Protein AF-A0A1I6AU37-F1 (afdb_monomer_lite)

Sequence (77 aa):
MKLVSLLSGRGFVMYNKELAHKVSVNGAIIFGQLCSSYESFGSKEMLTIRDGKEYFFLTAETLEEETALTYKQQKWG

Foldseek 3Di:
DDPVVCVPPQNDQDFDPVVCVVQNPLRRSLVVVVVVVVVVCVVVVNWDADPNDTDDDDDQVRSCVRRVQHPVSNVVD

Radius of gyration: 14.49 Å; chains: 1; bounding box: 49×26×30 Å

Structure (mmCIF, N/CA/C/O backbone):
data_AF-A0A1I6AU37-F1
#
_entry.id   AF-A0A1I6AU37-F1
#
loop_
_atom_site.group_PDB
_atom_site.id
_atom_site.type_symbol
_atom_site.label_atom_id
_atom_site.label_alt_id
_atom_site.label_comp_id
_atom_site.label_asym_id
_atom_site.label_entity_id
_atom_site.label_seq_id
_atom_site.pdbx_PDB_ins_code
_atom_site.Cartn_x
_atom_site.Cartn_y
_atom_site.Cartn_z
_atom_site.occupancy
_atom_site.B_iso_or_equiv
_atom_site.auth_seq_id
_atom_site.auth_comp_id
_atom_site.auth_asym_id
_atom_site.auth_atom_id
_atom_site.pdbx_PDB_model_num
ATOM 1 N N . MET A 1 1 ? 25.421 6.853 5.425 1.00 57.44 1 MET A N 1
ATOM 2 C CA . MET A 1 1 ? 24.491 5.759 5.792 1.00 57.44 1 MET A CA 1
ATOM 3 C C . MET A 1 1 ? 25.252 4.438 5.736 1.00 57.44 1 MET A C 1
ATOM 5 O O . MET A 1 1 ? 25.991 4.254 4.779 1.00 57.44 1 MET A O 1
ATOM 9 N N . LYS A 1 2 ? 25.163 3.550 6.738 1.00 68.38 2 LYS A N 1
ATOM 10 C CA . LYS A 1 2 ? 25.833 2.233 6.677 1.00 68.38 2 LYS A CA 1
ATOM 11 C C . LYS A 1 2 ? 24.900 1.239 5.983 1.00 68.38 2 LYS A C 1
ATOM 13 O O . LYS A 1 2 ? 23.780 1.091 6.436 1.00 68.38 2 LYS A O 1
ATOM 18 N N . LEU A 1 3 ? 25.347 0.530 4.943 1.00 69.50 3 LEU A N 1
ATOM 19 C CA . LEU A 1 3 ? 24.514 -0.427 4.185 1.00 69.50 3 LEU A CA 1
ATOM 20 C C . LEU A 1 3 ? 23.778 -1.438 5.088 1.00 69.50 3 LEU A C 1
ATOM 22 O O . LEU A 1 3 ? 22.622 -1.766 4.861 1.00 69.50 3 LEU A O 1
ATOM 26 N N . VAL A 1 4 ? 24.433 -1.871 6.168 1.00 71.12 4 VAL A N 1
ATOM 27 C CA . VAL A 1 4 ? 23.885 -2.805 7.164 1.00 71.12 4 VAL A CA 1
ATOM 28 C C . VAL A 1 4 ? 22.639 -2.251 7.875 1.00 71.12 4 VAL A C 1
ATOM 30 O O . VAL A 1 4 ? 21.782 -3.026 8.285 1.00 71.12 4 VAL A O 1
ATOM 33 N N . SER A 1 5 ? 22.474 -0.925 7.986 1.00 66.81 5 SER A N 1
ATOM 34 C CA . SER A 1 5 ? 21.272 -0.342 8.602 1.00 66.81 5 SER A CA 1
ATOM 35 C C . SER A 1 5 ? 20.009 -0.540 7.756 1.00 66.81 5 SER A C 1
ATOM 37 O O . SER A 1 5 ? 18.916 -0.547 8.320 1.00 66.81 5 SER A O 1
ATOM 39 N N . LEU A 1 6 ? 20.149 -0.754 6.440 1.00 63.56 6 LEU A N 1
ATOM 40 C CA . LEU A 1 6 ? 19.037 -1.073 5.531 1.00 63.56 6 LEU A CA 1
ATOM 41 C C . LEU A 1 6 ? 18.502 -2.498 5.725 1.00 63.56 6 LEU A C 1
ATOM 43 O O . LEU A 1 6 ? 17.365 -2.775 5.370 1.00 63.56 6 LEU A O 1
ATOM 47 N N . LEU A 1 7 ? 19.307 -3.391 6.306 1.00 63.31 7 LEU A N 1
ATOM 48 C CA . LEU A 1 7 ? 18.941 -4.789 6.549 1.00 63.31 7 LEU A CA 1
ATOM 49 C C . LEU A 1 7 ? 18.245 -5.000 7.903 1.00 63.31 7 LEU A C 1
ATOM 51 O O . LEU A 1 7 ? 17.799 -6.108 8.194 1.00 63.31 7 LEU A O 1
ATOM 55 N N . SER A 1 8 ? 18.143 -3.962 8.745 1.00 56.06 8 SER A N 1
ATOM 56 C CA . SER A 1 8 ? 17.269 -4.021 9.922 1.00 56.06 8 SER A CA 1
ATOM 57 C C . SER A 1 8 ? 15.820 -4.156 9.444 1.00 56.06 8 SER A C 1
ATOM 59 O O . SER A 1 8 ? 15.461 -3.526 8.455 1.00 56.06 8 SER A O 1
ATOM 61 N N . GLY A 1 9 ? 14.990 -4.975 10.103 1.00 51.44 9 GLY A N 1
ATOM 62 C CA . GLY A 1 9 ? 13.666 -5.434 9.628 1.00 51.44 9 GLY A CA 1
ATOM 63 C C . GLY A 1 9 ? 12.605 -4.371 9.282 1.00 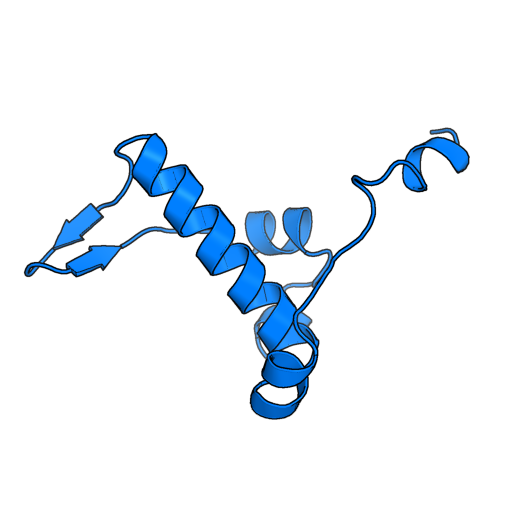51.44 9 GLY A C 1
ATOM 64 O O . GLY A 1 9 ? 11.461 -4.721 9.036 1.00 51.44 9 GLY A O 1
ATOM 65 N N . ARG A 1 10 ? 12.983 -3.090 9.254 1.00 59.50 10 ARG A N 1
ATOM 66 C CA . ARG A 1 10 ? 12.227 -1.940 8.748 1.00 59.50 10 ARG A CA 1
ATOM 67 C C . ARG A 1 10 ? 12.456 -1.654 7.253 1.00 59.50 10 ARG A C 1
ATOM 69 O O . ARG A 1 10 ? 11.807 -0.772 6.719 1.00 59.50 10 ARG A O 1
ATOM 76 N N . GLY A 1 11 ? 13.390 -2.344 6.591 1.00 67.19 11 GLY A N 1
ATOM 77 C CA . GLY A 1 11 ? 13.736 -2.115 5.178 1.00 67.19 11 GLY A CA 1
ATOM 78 C C . GLY A 1 11 ? 13.018 -3.011 4.162 1.00 67.19 11 GLY A C 1
ATOM 79 O O . GLY A 1 11 ? 13.421 -3.040 3.002 1.00 67.19 11 GLY A O 1
ATOM 80 N N . PHE A 1 12 ? 12.011 -3.784 4.581 1.00 81.06 12 PHE A N 1
ATOM 81 C CA . PHE A 1 12 ? 11.355 -4.779 3.729 1.00 81.06 12 PHE A CA 1
ATOM 82 C C . PHE A 1 12 ? 9.854 -4.541 3.637 1.00 81.06 12 PHE A C 1
ATOM 84 O O . PHE A 1 12 ? 9.194 -4.284 4.640 1.00 81.06 12 PHE A O 1
ATOM 91 N N . VAL A 1 13 ? 9.314 -4.738 2.437 1.00 82.50 13 VAL A N 1
ATOM 92 C CA . VAL A 1 13 ? 7.874 -4.767 2.194 1.00 82.50 13 VAL A CA 1
ATOM 93 C C . VAL A 1 13 ? 7.410 -6.221 2.187 1.00 82.50 13 VAL A C 1
ATOM 95 O O . VAL A 1 13 ? 7.826 -7.015 1.341 1.00 82.50 13 VAL A O 1
ATOM 98 N N . MET A 1 14 ? 6.546 -6.579 3.136 1.00 84.12 14 MET A N 1
ATOM 99 C CA . MET A 1 14 ? 5.889 -7.886 3.173 1.00 84.12 14 MET A CA 1
ATOM 100 C C . MET A 1 14 ? 4.491 -7.781 2.566 1.00 84.12 14 MET A C 1
ATOM 102 O O . MET A 1 14 ? 3.754 -6.847 2.862 1.00 84.12 14 MET A O 1
ATOM 106 N N . TYR A 1 15 ? 4.107 -8.760 1.748 1.00 90.69 15 TYR A N 1
ATOM 107 C CA . TYR A 1 15 ? 2.772 -8.826 1.154 1.00 90.69 15 TYR A CA 1
ATOM 108 C C . TYR A 1 15 ? 2.223 -10.254 1.170 1.00 90.69 15 TYR A C 1
ATOM 110 O O . TYR A 1 15 ? 2.967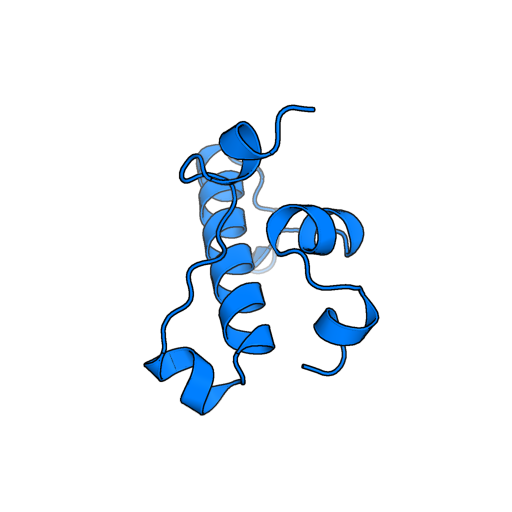 -11.240 1.172 1.00 90.69 15 TYR A O 1
ATOM 118 N N . ASN A 1 16 ? 0.895 -10.372 1.171 1.00 92.25 16 ASN A N 1
ATOM 119 C CA . ASN A 1 16 ? 0.217 -11.660 1.116 1.00 92.25 16 ASN A CA 1
ATOM 120 C C . ASN A 1 16 ? 0.253 -12.221 -0.320 1.00 92.25 16 ASN A C 1
ATOM 122 O O . ASN A 1 16 ? -0.206 -11.574 -1.262 1.00 92.25 16 ASN A O 1
ATOM 126 N N . LYS A 1 17 ? 0.784 -13.439 -0.487 1.00 95.62 17 LYS A N 1
ATOM 127 C CA . LYS A 1 17 ? 0.943 -14.084 -1.803 1.00 95.62 17 LYS A CA 1
ATOM 128 C C . LYS A 1 17 ? -0.392 -14.425 -2.468 1.00 95.62 17 LYS A C 1
ATOM 130 O O . LYS A 1 17 ? -0.524 -14.259 -3.676 1.00 95.62 17 LYS A O 1
ATOM 135 N N . GLU A 1 18 ? -1.384 -14.868 -1.700 1.00 96.88 18 GLU A N 1
ATOM 136 C CA . GLU A 1 18 ? -2.719 -15.170 -2.231 1.00 96.88 18 GLU A CA 1
ATOM 137 C C . GLU A 1 18 ? -3.413 -13.908 -2.739 1.00 96.88 18 GLU A C 1
ATOM 139 O O . GLU A 1 18 ? -4.056 -13.929 -3.787 1.00 96.88 18 GLU A O 1
ATOM 144 N N . LEU A 1 19 ? -3.242 -12.792 -2.027 1.00 93.75 19 LEU A N 1
ATOM 145 C CA . LEU A 1 19 ? -3.722 -11.491 -2.472 1.00 93.75 19 LEU A CA 1
ATOM 146 C C . LEU A 1 19 ? -2.999 -11.057 -3.752 1.00 93.75 19 LEU A C 1
ATOM 148 O O . LEU A 1 19 ? -3.653 -10.668 -4.715 1.00 93.75 19 LEU A O 1
ATOM 152 N N . ALA A 1 20 ? -1.673 -11.202 -3.809 1.00 96.00 20 ALA A N 1
ATOM 153 C CA . ALA A 1 20 ? -0.886 -10.840 -4.988 1.00 96.00 20 ALA A CA 1
ATOM 154 C C . ALA A 1 20 ? -1.296 -11.613 -6.250 1.00 96.00 20 ALA A C 1
ATOM 156 O O . ALA A 1 20 ? -1.301 -11.047 -7.341 1.00 96.00 20 ALA A O 1
ATOM 157 N N . HIS A 1 21 ? -1.713 -12.874 -6.121 1.00 97.00 21 HIS A N 1
ATOM 158 C CA . HIS A 1 21 ? -2.263 -13.633 -7.248 1.00 97.00 21 HIS A CA 1
ATOM 159 C C . HIS A 1 21 ? -3.606 -13.093 -7.762 1.00 97.00 21 HIS A C 1
ATOM 161 O O . HIS A 1 21 ? -3.952 -13.350 -8.912 1.00 97.00 21 HIS A O 1
ATOM 167 N N . LYS A 1 22 ? -4.355 -12.345 -6.943 1.00 95.56 22 LYS A N 1
ATOM 168 C CA . LYS A 1 22 ? -5.649 -11.756 -7.319 1.00 95.56 22 LYS A CA 1
ATOM 169 C C . LYS A 1 22 ? -5.528 -10.335 -7.866 1.00 95.56 22 LYS A C 1
ATOM 171 O O . LYS A 1 22 ? -6.336 -9.960 -8.708 1.00 95.56 22 LYS A O 1
ATOM 176 N N . VAL A 1 23 ? -4.563 -9.548 -7.377 1.00 92.69 23 VAL A N 1
ATOM 177 C CA . VAL A 1 23 ? -4.483 -8.097 -7.655 1.00 92.69 23 VAL A CA 1
ATOM 178 C C . VAL A 1 23 ? -3.104 -7.592 -8.097 1.00 92.69 23 VAL A C 1
ATOM 180 O O . VAL A 1 23 ? -2.927 -6.386 -8.195 1.00 92.69 23 VAL A O 1
ATOM 183 N N . SER A 1 24 ? -2.147 -8.485 -8.373 1.00 95.19 24 SER A N 1
ATOM 184 C CA . SER A 1 24 ? -0.713 -8.202 -8.578 1.00 95.19 24 SER A CA 1
ATOM 185 C C . SER A 1 24 ? 0.087 -7.962 -7.291 1.00 95.19 24 SER A C 1
ATOM 187 O O . SER A 1 24 ? -0.457 -7.680 -6.222 1.00 95.19 24 SER A O 1
ATOM 189 N N . VAL A 1 25 ? 1.417 -8.098 -7.385 1.00 95.12 25 VAL A N 1
ATOM 190 C CA . VAL A 1 25 ? 2.341 -7.834 -6.268 1.00 95.12 25 VAL A CA 1
ATOM 191 C C . VAL A 1 25 ? 2.215 -6.386 -5.796 1.00 95.12 25 VAL A C 1
ATOM 193 O O . VAL A 1 25 ? 2.065 -6.151 -4.600 1.00 95.12 25 VAL A O 1
ATOM 196 N N . ASN A 1 26 ? 2.207 -5.425 -6.722 1.00 95.38 26 ASN A N 1
ATOM 197 C CA . ASN A 1 26 ? 2.078 -4.009 -6.381 1.00 95.38 26 ASN A CA 1
ATOM 198 C C . ASN A 1 26 ? 0.706 -3.722 -5.763 1.00 95.38 26 ASN A C 1
ATOM 200 O O . ASN A 1 26 ? 0.633 -3.054 -4.733 1.00 95.38 26 ASN A O 1
ATOM 204 N N . GLY A 1 27 ? -0.368 -4.282 -6.334 1.00 94.62 27 GLY A N 1
ATOM 205 C CA . GLY A 1 27 ? -1.712 -4.142 -5.776 1.00 94.62 27 GLY A CA 1
ATOM 206 C C . GLY A 1 27 ? -1.814 -4.691 -4.352 1.00 94.62 27 GLY A C 1
ATOM 207 O O . GLY A 1 27 ? -2.394 -4.046 -3.480 1.00 94.62 27 GLY A O 1
ATOM 208 N N . ALA A 1 28 ? -1.191 -5.840 -4.076 1.00 95.81 28 ALA A N 1
ATOM 209 C CA . ALA A 1 28 ? -1.186 -6.440 -2.744 1.00 95.81 28 ALA A CA 1
ATOM 210 C C . ALA A 1 28 ? -0.387 -5.618 -1.722 1.00 95.81 28 ALA A C 1
ATOM 212 O O . ALA A 1 28 ? -0.813 -5.500 -0.573 1.00 95.81 28 ALA A O 1
ATOM 213 N N . ILE A 1 29 ? 0.742 -5.038 -2.137 1.00 95.44 29 ILE A N 1
ATOM 214 C CA . ILE A 1 29 ? 1.551 -4.137 -1.306 1.00 95.44 29 ILE A CA 1
ATOM 215 C C . ILE A 1 29 ? 0.747 -2.887 -0.931 1.00 95.44 29 ILE A C 1
ATOM 217 O O . ILE A 1 29 ? 0.638 -2.559 0.250 1.00 95.44 29 ILE A O 1
ATOM 221 N N . ILE A 1 30 ? 0.139 -2.223 -1.920 1.00 94.69 30 ILE A N 1
ATOM 222 C CA . ILE A 1 30 ? -0.666 -1.014 -1.696 1.00 94.69 30 ILE A CA 1
ATOM 223 C C . ILE A 1 30 ? -1.837 -1.333 -0.775 1.00 94.69 30 ILE A C 1
ATOM 225 O O . ILE A 1 30 ? -2.063 -0.618 0.195 1.00 94.69 30 ILE A O 1
ATOM 229 N N . PHE A 1 31 ? -2.553 -2.430 -1.029 1.00 94.50 31 PHE A N 1
ATOM 230 C CA . PHE A 1 31 ? -3.682 -2.835 -0.198 1.00 94.50 31 PHE A CA 1
ATOM 231 C C . PHE A 1 31 ? -3.272 -3.067 1.262 1.00 94.50 31 PHE A C 1
ATOM 233 O O . PHE A 1 31 ? -3.941 -2.581 2.171 1.00 94.50 31 PHE A O 1
ATOM 240 N N . GLY A 1 32 ? -2.139 -3.737 1.496 1.00 92.62 32 GLY A N 1
ATOM 241 C CA . GLY A 1 32 ? -1.583 -3.904 2.839 1.00 92.62 32 GLY A CA 1
ATOM 242 C C . GLY A 1 32 ? -1.306 -2.567 3.532 1.00 92.62 32 GLY A C 1
ATOM 243 O O . GLY A 1 32 ? -1.678 -2.390 4.694 1.00 92.62 32 GLY A O 1
ATOM 244 N N . GLN A 1 33 ? -0.734 -1.598 2.810 1.00 93.38 33 GLN A N 1
ATOM 245 C CA . GLN A 1 33 ? -0.468 -0.269 3.362 1.00 93.38 33 GLN A CA 1
ATOM 246 C C . GLN A 1 33 ? -1.746 0.528 3.644 1.00 93.38 33 GLN A C 1
ATOM 248 O O . GLN A 1 33 ? -1.815 1.242 4.647 1.00 93.38 33 GLN A O 1
ATOM 253 N N . LEU A 1 34 ? -2.775 0.386 2.803 1.00 94.75 34 LEU A N 1
ATOM 254 C CA . LEU A 1 34 ? -4.087 0.988 3.039 1.00 94.75 34 LEU A CA 1
ATOM 255 C C . LEU A 1 34 ? -4.731 0.430 4.314 1.00 94.75 34 LEU A C 1
ATOM 257 O O . LEU A 1 34 ? -5.236 1.212 5.115 1.00 94.75 34 LEU A O 1
ATOM 261 N N . CYS A 1 35 ? -4.660 -0.885 4.547 1.00 94.06 35 CYS A N 1
ATOM 262 C CA . CYS A 1 35 ? -5.137 -1.495 5.792 1.00 94.06 35 CYS A CA 1
ATOM 263 C C . CYS A 1 35 ? -4.356 -0.992 7.015 1.00 94.06 35 CYS A C 1
ATOM 265 O O . CYS A 1 35 ? -4.963 -0.580 7.997 1.00 94.06 35 CYS A O 1
ATOM 267 N N . SER A 1 36 ? -3.021 -0.967 6.944 1.00 92.56 36 SER A N 1
ATOM 268 C CA . SER A 1 36 ? -2.170 -0.442 8.024 1.00 92.56 36 SER A CA 1
ATOM 269 C C . SER A 1 36 ? -2.506 1.018 8.358 1.00 92.56 36 SER A C 1
ATOM 271 O O . SER A 1 36 ? -2.643 1.402 9.522 1.00 92.56 36 SER A O 1
ATOM 273 N N . SER A 1 37 ? -2.717 1.832 7.322 1.00 94.31 37 SER A N 1
ATOM 274 C CA . SER A 1 37 ? -3.092 3.236 7.475 1.00 94.31 37 SER A CA 1
ATOM 275 C C . SER A 1 37 ? -4.488 3.390 8.069 1.00 94.31 37 SER A C 1
ATOM 277 O O . SER A 1 37 ? -4.664 4.194 8.976 1.00 94.31 37 SER A O 1
ATOM 279 N N . TYR A 1 38 ? -5.465 2.596 7.629 1.00 96.25 38 TYR A N 1
ATOM 280 C CA . TYR A 1 38 ? -6.806 2.593 8.212 1.00 96.25 38 TYR A CA 1
ATOM 281 C C . TYR A 1 38 ? -6.768 2.329 9.727 1.00 96.25 38 TYR A C 1
ATOM 283 O O . TYR A 1 38 ? -7.290 3.137 10.495 1.00 96.25 38 TYR A O 1
ATOM 291 N N . GLU A 1 39 ? -6.056 1.288 10.172 1.00 95.75 39 GLU A N 1
ATOM 292 C CA . GLU A 1 39 ? -5.890 0.972 11.601 1.00 95.75 39 GLU A CA 1
ATOM 293 C C . GLU A 1 39 ? -5.175 2.103 12.366 1.00 95.75 39 GLU A C 1
ATOM 295 O O . GLU A 1 39 ? -5.573 2.493 13.471 1.00 95.75 39 GLU A O 1
ATOM 300 N N . SER A 1 40 ? -4.129 2.699 11.775 1.00 94.44 40 SER A N 1
ATOM 301 C CA . SER A 1 40 ? -3.437 3.824 12.413 1.00 94.44 40 SER A CA 1
ATOM 302 C C . SER A 1 40 ? -4.315 5.070 12.518 1.00 94.44 40 SER A C 1
ATOM 304 O O . SER A 1 40 ? -4.183 5.790 13.506 1.00 94.44 40 SER A O 1
ATOM 306 N N . PHE A 1 41 ? -5.137 5.382 11.518 1.00 95.94 41 PHE A N 1
ATOM 307 C CA . PHE A 1 41 ? -6.036 6.534 11.577 1.00 95.94 41 PHE A CA 1
ATOM 308 C C . PHE A 1 41 ? -7.183 6.268 12.556 1.00 95.94 41 PHE A C 1
ATOM 310 O O . PHE A 1 41 ? -7.531 7.161 13.324 1.00 95.94 41 PHE A O 1
ATOM 317 N N . GLY A 1 42 ? -7.710 5.040 12.590 1.00 96.25 42 GLY A N 1
ATOM 318 C CA . GLY A 1 42 ? -8.728 4.608 13.549 1.00 96.25 42 GLY A CA 1
ATOM 319 C C . GLY A 1 42 ? -8.262 4.739 14.997 1.00 96.25 42 GLY A C 1
ATOM 320 O O . GLY A 1 42 ? -8.929 5.382 15.801 1.00 96.25 42 GLY A O 1
ATOM 321 N N . SER A 1 43 ? -7.065 4.238 15.317 1.00 96.25 43 SER A N 1
ATOM 322 C CA . SER A 1 43 ? -6.497 4.343 16.675 1.00 96.25 43 SER A CA 1
ATOM 323 C C . SER A 1 43 ? -6.189 5.777 17.128 1.00 96.25 43 SER A C 1
ATOM 325 O O . SER A 1 43 ? -6.003 6.015 18.320 1.00 96.25 43 SER A O 1
ATOM 327 N N . LYS A 1 44 ? -6.143 6.732 16.193 1.00 96.25 44 LYS A N 1
ATOM 328 C CA . LYS A 1 44 ? -5.929 8.164 16.450 1.00 96.25 44 LYS A CA 1
ATOM 329 C C . LYS A 1 44 ? -7.211 8.994 16.336 1.00 96.25 44 LYS A C 1
ATOM 331 O O . LYS A 1 44 ? -7.123 10.216 16.364 1.00 96.25 44 LYS A O 1
ATOM 336 N N . GLU A 1 45 ? -8.368 8.355 16.150 1.00 95.31 45 GLU A N 1
ATOM 337 C CA . GLU A 1 45 ? -9.657 9.028 15.925 1.00 95.31 45 GLU A CA 1
ATOM 338 C C . GLU A 1 45 ? -9.630 10.001 14.722 1.00 95.31 45 GLU A C 1
ATOM 340 O O . GLU A 1 45 ? -10.327 11.011 14.689 1.00 95.31 45 GLU A O 1
ATOM 345 N N . MET A 1 46 ? -8.815 9.697 13.703 1.00 96.25 46 MET A N 1
ATOM 346 C CA . MET A 1 46 ? -8.611 10.530 12.507 1.00 96.25 46 MET A CA 1
ATOM 347 C C . MET A 1 46 ? -9.445 10.085 11.294 1.00 96.25 46 MET A C 1
ATOM 349 O O . MET A 1 46 ? -9.281 10.623 10.196 1.00 96.25 46 MET A O 1
ATOM 353 N N . LEU A 1 47 ? -10.321 9.092 11.456 1.00 97.12 47 LEU A N 1
ATOM 354 C CA . LEU A 1 47 ? -11.223 8.654 10.391 1.00 97.12 47 LEU A CA 1
ATOM 355 C C . LEU A 1 47 ? -12.337 9.684 10.182 1.00 97.12 47 LEU A C 1
ATOM 357 O O . LEU A 1 47 ? -12.992 10.133 11.119 1.00 97.12 47 LEU A O 1
ATOM 361 N N . THR A 1 48 ? -12.583 10.041 8.926 1.00 97.56 48 THR A N 1
ATOM 362 C CA . THR A 1 48 ? -13.726 10.873 8.550 1.00 97.56 48 THR A CA 1
ATOM 363 C C . THR A 1 48 ? -14.952 9.985 8.387 1.00 97.56 48 THR A C 1
ATOM 365 O O . THR A 1 48 ? -14.954 9.097 7.537 1.00 97.56 48 THR A O 1
ATOM 368 N N . ILE A 1 49 ? -16.009 10.239 9.159 1.00 97.00 49 ILE A N 1
ATOM 369 C CA . ILE A 1 49 ? -17.278 9.509 9.042 1.00 97.00 49 ILE A CA 1
ATOM 370 C C . ILE A 1 49 ? -18.237 10.304 8.156 1.00 97.00 49 ILE A C 1
ATOM 372 O O . ILE A 1 49 ? -18.578 11.447 8.458 1.00 97.00 49 ILE A O 1
ATOM 376 N N . ARG A 1 50 ? -18.703 9.692 7.065 1.00 97.00 50 ARG A N 1
ATOM 377 C CA . ARG A 1 50 ? -19.700 10.276 6.160 1.00 97.00 50 ARG A CA 1
ATOM 378 C C . ARG A 1 50 ? -20.656 9.197 5.664 1.00 97.00 50 ARG A C 1
ATOM 380 O O . ARG A 1 50 ? -20.217 8.161 5.178 1.00 97.00 50 ARG A O 1
ATOM 387 N N . ASP A 1 51 ? -21.960 9.438 5.788 1.00 96.88 51 ASP A N 1
ATOM 388 C CA . ASP A 1 51 ? -23.017 8.500 5.371 1.00 96.88 51 ASP A CA 1
ATOM 389 C C . ASP A 1 51 ? -22.857 7.090 5.982 1.00 96.88 51 ASP A C 1
ATOM 391 O O . ASP A 1 51 ? -23.052 6.075 5.315 1.00 96.88 51 ASP A O 1
ATOM 395 N N . GLY A 1 52 ? -22.436 7.029 7.253 1.00 96.06 52 GLY A N 1
ATOM 396 C CA . GLY A 1 52 ? -22.183 5.773 7.970 1.00 96.06 52 GLY A CA 1
ATOM 397 C C . GLY A 1 52 ? -20.954 4.996 7.488 1.00 96.06 52 GLY A C 1
ATOM 398 O O . GLY A 1 52 ? -20.800 3.832 7.843 1.00 96.06 52 GLY A O 1
ATOM 399 N N . LYS A 1 53 ? -20.095 5.612 6.669 1.00 96.25 53 LYS A N 1
ATOM 400 C CA . LYS A 1 53 ? -18.858 5.019 6.154 1.00 96.25 53 LYS A CA 1
ATOM 401 C C . LYS A 1 53 ? -17.647 5.781 6.660 1.00 96.25 53 LYS A C 1
ATOM 403 O O . LYS A 1 53 ? -17.690 7.002 6.811 1.00 96.25 53 LYS A O 1
ATOM 408 N N . GLU A 1 54 ? -16.570 5.048 6.871 1.00 97.19 54 GLU A N 1
ATOM 409 C CA . GLU A 1 54 ? -15.293 5.581 7.321 1.00 97.19 54 GLU A CA 1
ATOM 410 C C . GLU A 1 54 ? -14.370 5.828 6.132 1.00 97.19 54 GLU A C 1
ATOM 412 O O . GLU A 1 54 ? -14.269 5.016 5.211 1.00 97.19 54 GLU A O 1
ATOM 417 N N . TYR A 1 55 ? -13.690 6.966 6.169 1.00 96.75 55 TYR A N 1
ATOM 418 C CA . TYR A 1 55 ? -12.755 7.395 5.145 1.00 96.75 55 TYR A CA 1
ATOM 419 C C . TYR A 1 55 ? -11.464 7.877 5.792 1.00 96.75 55 TYR A C 1
ATOM 421 O O . TYR A 1 55 ? -11.461 8.476 6.867 1.00 96.75 55 TYR A O 1
ATOM 429 N N . PHE A 1 56 ? -10.365 7.672 5.084 1.00 95.94 56 PHE A N 1
ATOM 430 C CA . PHE A 1 56 ? -9.070 8.260 5.381 1.00 95.94 56 PHE A CA 1
ATOM 431 C C . PHE A 1 56 ? -8.435 8.719 4.071 1.00 95.94 56 PHE A C 1
ATOM 433 O O . PHE A 1 56 ? -8.873 8.337 2.982 1.00 95.94 56 PHE A O 1
ATOM 440 N N . PHE A 1 57 ? -7.408 9.554 4.181 1.00 93.38 57 PHE A N 1
ATOM 441 C CA . PHE A 1 57 ? -6.731 10.131 3.029 1.00 93.38 57 PHE A CA 1
ATOM 442 C C . PHE A 1 57 ? -5.232 9.891 3.149 1.00 93.38 57 PHE A C 1
ATOM 444 O O . PHE A 1 57 ? -4.638 10.134 4.197 1.00 93.38 57 PHE A O 1
ATOM 451 N N . LEU A 1 58 ? -4.634 9.437 2.052 1.00 92.69 58 LEU A N 1
ATOM 452 C CA . LEU A 1 58 ? -3.192 9.318 1.884 1.00 92.69 58 LEU A CA 1
ATOM 453 C C . LEU A 1 58 ? -2.782 10.025 0.602 1.00 92.69 58 LEU A C 1
ATOM 455 O O . LEU A 1 58 ? -3.514 10.010 -0.391 1.00 92.69 58 LEU A O 1
ATOM 459 N N . THR A 1 59 ? -1.598 10.623 0.622 1.00 95.06 59 THR A N 1
ATOM 460 C CA . THR A 1 59 ? -0.980 11.160 -0.586 1.00 95.06 59 THR A CA 1
ATOM 461 C C . THR A 1 59 ? -0.193 10.062 -1.301 1.00 95.06 59 THR A C 1
ATOM 463 O O . THR A 1 59 ? 0.224 9.068 -0.700 1.00 95.06 59 THR A O 1
ATOM 466 N N . ALA A 1 60 ? 0.038 10.255 -2.600 1.00 94.69 60 ALA A N 1
ATOM 467 C CA . ALA A 1 60 ? 0.918 9.383 -3.372 1.00 94.69 60 ALA A CA 1
ATOM 468 C C . ALA A 1 60 ? 2.356 9.368 -2.825 1.00 94.69 60 ALA A C 1
ATOM 470 O O . ALA A 1 60 ? 3.009 8.330 -2.870 1.00 94.69 60 ALA A O 1
ATOM 471 N N . GLU A 1 61 ? 2.825 10.499 -2.290 1.00 96.06 61 GLU A N 1
ATOM 472 C CA . GLU A 1 61 ? 4.147 10.630 -1.667 1.00 96.06 61 GLU A CA 1
ATOM 473 C C . GLU A 1 61 ? 4.253 9.762 -0.412 1.00 96.06 61 GLU A C 1
ATOM 475 O O . GLU A 1 61 ? 5.205 9.000 -0.282 1.00 96.06 61 GLU A O 1
ATOM 480 N N . THR A 1 62 ? 3.239 9.789 0.462 1.00 93.94 62 THR A N 1
ATOM 481 C CA . THR A 1 62 ? 3.195 8.907 1.637 1.00 93.94 62 THR A CA 1
ATOM 482 C C . THR A 1 62 ? 3.169 7.438 1.224 1.00 93.94 62 THR A C 1
ATOM 484 O O . THR A 1 62 ? 3.873 6.622 1.807 1.00 93.94 62 THR A O 1
ATOM 487 N N . LEU A 1 63 ? 2.394 7.077 0.195 1.00 93.81 63 LEU A N 1
ATOM 488 C CA . LEU A 1 63 ? 2.403 5.704 -0.315 1.00 93.81 63 LEU A CA 1
ATOM 489 C C . LEU A 1 63 ? 3.775 5.303 -0.866 1.00 93.81 63 LEU A C 1
ATOM 491 O O . LEU A 1 63 ? 4.204 4.175 -0.640 1.00 93.81 63 LEU A O 1
ATOM 495 N N . GLU A 1 64 ? 4.467 6.194 -1.570 1.00 94.88 64 GLU A N 1
ATOM 496 C CA . GLU A 1 64 ? 5.795 5.923 -2.125 1.00 94.88 64 GLU A CA 1
ATOM 497 C C . GLU A 1 64 ? 6.846 5.741 -1.024 1.00 94.88 64 GLU A C 1
ATOM 499 O O . GLU A 1 64 ? 7.626 4.793 -1.091 1.00 94.88 64 GLU A O 1
ATOM 504 N N . GLU A 1 65 ? 6.825 6.575 0.019 1.00 91.69 65 GLU A N 1
ATOM 505 C CA . GLU A 1 65 ? 7.729 6.465 1.172 1.00 91.69 65 GLU A CA 1
ATOM 506 C C . GLU A 1 65 ? 7.539 5.144 1.931 1.00 91.69 65 GLU A C 1
ATOM 508 O O . GLU A 1 65 ? 8.509 4.472 2.281 1.00 91.69 65 GLU A O 1
ATOM 513 N N . GLU A 1 66 ? 6.288 4.730 2.122 1.00 90.38 66 GLU A N 1
ATOM 514 C CA . GLU A 1 66 ? 5.943 3.554 2.924 1.00 90.38 66 GLU A CA 1
ATOM 515 C C . GLU A 1 66 ? 6.060 2.227 2.154 1.00 90.38 66 GLU A C 1
ATOM 517 O O . GLU A 1 66 ? 6.269 1.169 2.746 1.00 90.38 66 GLU A O 1
ATOM 522 N N . THR A 1 67 ? 5.918 2.255 0.824 1.00 91.75 67 THR A N 1
ATOM 523 C CA . THR A 1 67 ? 5.892 1.035 -0.008 1.00 91.75 67 THR A CA 1
ATOM 524 C C . THR A 1 67 ? 7.057 0.909 -0.983 1.00 91.75 67 THR A C 1
ATOM 526 O O . THR A 1 67 ? 7.209 -0.139 -1.611 1.00 91.75 67 THR A O 1
ATOM 529 N N . ALA A 1 68 ? 7.861 1.962 -1.150 1.00 92.81 68 ALA A N 1
ATOM 530 C CA . ALA A 1 68 ? 8.865 2.105 -2.207 1.00 92.81 68 ALA A CA 1
ATOM 531 C C . ALA A 1 68 ? 8.307 2.003 -3.647 1.00 92.81 68 ALA A C 1
ATOM 533 O O . ALA A 1 68 ? 9.074 1.858 -4.603 1.00 92.81 68 ALA A O 1
ATOM 534 N N . LEU A 1 69 ? 6.982 2.074 -3.828 1.00 94.56 69 LEU A N 1
ATOM 535 C CA . LEU A 1 69 ? 6.342 2.064 -5.140 1.00 94.56 69 LEU A CA 1
ATO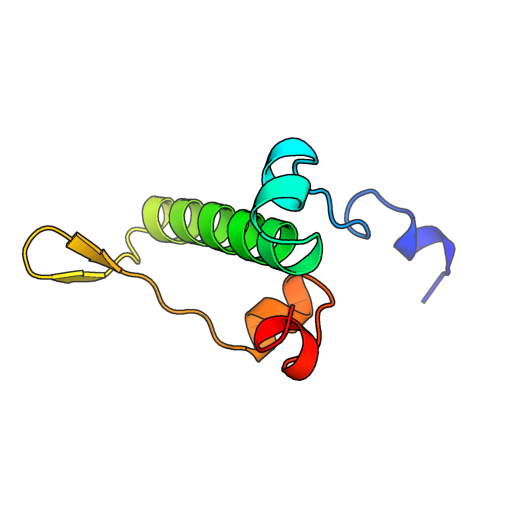M 536 C C . LEU A 1 69 ? 6.168 3.488 -5.652 1.00 94.56 69 LEU A C 1
ATOM 538 O O . LEU A 1 69 ? 5.418 4.280 -5.080 1.00 94.56 69 LEU A O 1
ATOM 542 N N . THR A 1 70 ? 6.794 3.775 -6.790 1.00 95.50 70 THR A N 1
ATOM 543 C CA . THR A 1 70 ? 6.648 5.064 -7.471 1.00 95.50 70 THR A CA 1
ATOM 544 C C . THR A 1 70 ? 5.194 5.347 -7.830 1.00 95.50 70 THR A C 1
ATOM 546 O O . THR A 1 70 ? 4.427 4.420 -8.113 1.00 95.50 70 THR A O 1
ATOM 549 N N . TYR A 1 71 ? 4.822 6.620 -7.962 1.00 94.19 71 TYR A N 1
ATOM 550 C CA . TYR A 1 71 ? 3.485 7.009 -8.439 1.00 94.19 71 TYR A CA 1
ATOM 551 C C . TYR A 1 71 ? 3.006 6.237 -9.690 1.00 94.19 71 TYR A C 1
ATOM 553 O O . TYR A 1 71 ? 1.841 5.846 -9.799 1.00 94.19 71 TYR A O 1
ATOM 561 N N . LYS A 1 72 ? 3.908 5.957 -10.643 1.00 94.12 72 LYS A N 1
ATOM 562 C CA . LYS A 1 72 ? 3.575 5.176 -11.846 1.00 94.12 72 LYS A CA 1
ATOM 563 C C . LYS A 1 72 ? 3.179 3.735 -11.500 1.00 94.12 72 LYS A C 1
ATOM 565 O O . LYS A 1 72 ? 2.222 3.227 -12.077 1.00 94.12 72 LYS A O 1
ATOM 570 N N . GLN A 1 73 ? 3.898 3.098 -10.578 1.00 94.25 73 GLN A N 1
ATOM 571 C CA . GLN A 1 73 ? 3.611 1.739 -10.106 1.00 94.25 73 GLN A CA 1
ATOM 572 C C . GLN A 1 73 ? 2.347 1.688 -9.242 1.00 94.25 73 GLN A C 1
ATOM 574 O O . GLN A 1 73 ? 1.638 0.690 -9.291 1.00 94.25 73 GLN A O 1
ATOM 579 N N . GLN 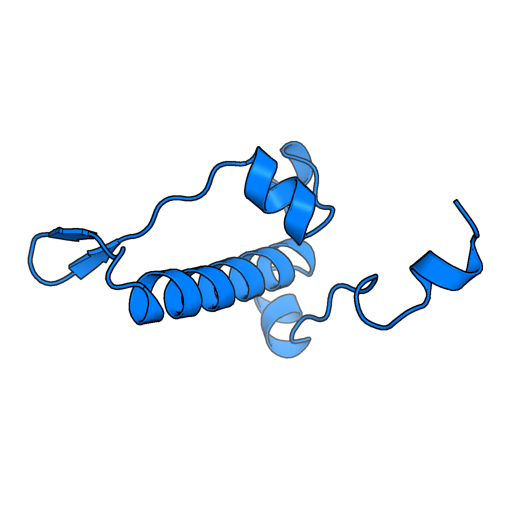A 1 74 ? 2.035 2.764 -8.511 1.00 90.75 74 GLN A N 1
ATOM 580 C CA . GLN A 1 74 ? 0.784 2.884 -7.754 1.00 90.75 74 GLN A CA 1
ATOM 581 C C . GLN A 1 74 ? -0.448 2.896 -8.668 1.00 90.75 74 GLN A C 1
ATOM 583 O O . GLN A 1 74 ? -1.493 2.354 -8.321 1.00 90.75 74 GLN A O 1
ATOM 588 N N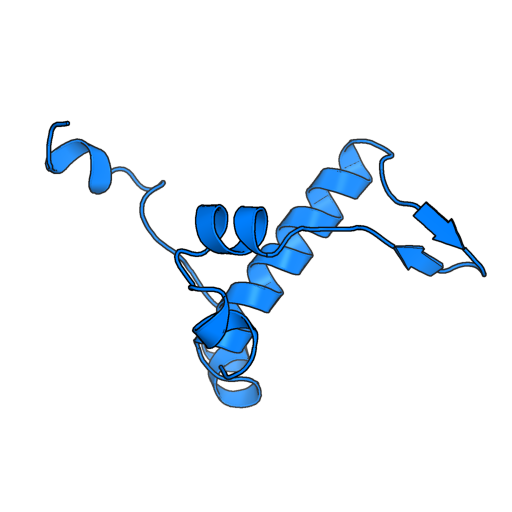 . LYS A 1 75 ? -0.327 3.515 -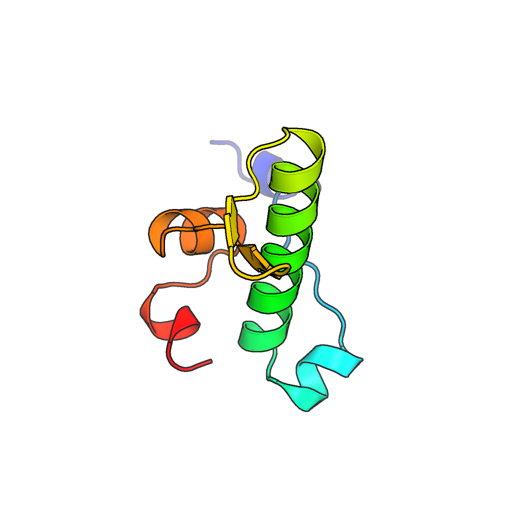9.848 1.00 84.31 75 LYS A N 1
ATOM 589 C CA . LYS A 1 75 ? -1.440 3.703 -10.788 1.00 84.31 75 LYS A CA 1
ATOM 590 C C . LYS A 1 75 ? -1.632 2.546 -11.777 1.00 84.31 75 LYS A C 1
ATOM 592 O O . LYS A 1 75 ? -2.745 2.347 -12.254 1.00 84.31 75 LYS A O 1
ATOM 597 N N . TRP A 1 76 ? -0.564 1.821 -12.109 1.00 69.69 76 TRP A N 1
ATOM 598 C CA . TRP A 1 76 ? -0.546 0.805 -13.174 1.00 69.69 76 TRP A CA 1
ATOM 599 C C . TRP A 1 76 ? 0.142 -0.493 -12.725 1.00 69.69 76 TRP A C 1
ATOM 601 O O . TRP A 1 76 ? 0.987 -1.031 -13.444 1.00 69.69 76 TRP A O 1
ATOM 611 N N . GLY A 1 77 ? -0.155 -0.921 -11.496 1.00 58.44 77 GLY A N 1
ATOM 612 C CA . GLY A 1 77 ? 0.367 -2.147 -10.888 1.00 58.44 77 GLY A CA 1
ATOM 613 C C . GLY A 1 77 ? -0.296 -3.421 -11.382 1.00 58.44 77 GLY A C 1
ATOM 614 O O . GLY A 1 77 ? -1.457 -3.364 -11.835 1.00 58.44 77 GLY A O 1
#

pLDDT: mean 88.86, std 12.18, range [51.44, 97.56]

Secondary structure (DSSP, 8-state):
--GGGGGSTTS-----HHHHHHH-HHHHHHHHHHHHHHHHHHTTT-PEEETTEEE----HHHHHHHH---HHHHH--